Protein AF-A0A351A0B1-F1 (afdb_monomer)

Structure (mmCIF, N/CA/C/O backbone):
data_AF-A0A351A0B1-F1
#
_entry.id   AF-A0A351A0B1-F1
#
loop_
_atom_site.group_PDB
_atom_site.id
_atom_site.type_symbol
_atom_site.label_atom_id
_atom_site.label_alt_id
_atom_site.label_comp_id
_atom_site.label_asym_id
_atom_site.label_entity_id
_atom_site.label_seq_id
_atom_site.pdbx_PDB_ins_code
_atom_site.Cartn_x
_atom_site.Cartn_y
_atom_site.Cartn_z
_atom_site.occupancy
_atom_site.B_iso_or_equiv
_atom_site.auth_seq_id
_atom_site.auth_comp_id
_atom_site.auth_asym_id
_atom_site.auth_atom_id
_atom_site.pdbx_PDB_model_num
ATOM 1 N N . ALA A 1 1 ? 15.752 6.312 8.964 1.00 73.62 1 ALA A N 1
ATOM 2 C CA . ALA A 1 1 ? 15.990 7.766 8.817 1.00 73.62 1 ALA A CA 1
ATOM 3 C C . ALA A 1 1 ? 14.739 8.508 8.341 1.00 73.62 1 ALA A C 1
ATOM 5 O O . ALA A 1 1 ? 14.244 9.325 9.104 1.00 73.62 1 ALA A O 1
ATOM 6 N N . ALA A 1 2 ? 14.181 8.191 7.161 1.00 85.81 2 ALA A N 1
ATOM 7 C CA . ALA A 1 2 ? 12.996 8.874 6.612 1.00 85.81 2 ALA A CA 1
ATOM 8 C C . ALA A 1 2 ? 11.803 8.937 7.588 1.00 85.81 2 ALA A C 1
ATOM 10 O O . ALA A 1 2 ? 11.259 10.012 7.812 1.00 85.81 2 ALA A O 1
ATOM 11 N N . TYR A 1 3 ? 11.474 7.819 8.249 1.00 91.19 3 TYR A N 1
ATOM 12 C CA . TYR A 1 3 ? 10.418 7.787 9.267 1.00 91.19 3 TYR A CA 1
ATOM 13 C C . TYR A 1 3 ? 10.665 8.769 10.418 1.00 91.19 3 TYR A C 1
ATOM 15 O O . TYR A 1 3 ? 9.771 9.527 10.748 1.00 91.19 3 TYR A O 1
ATOM 23 N N . ALA A 1 4 ? 11.863 8.793 11.010 1.00 91.06 4 ALA A N 1
ATOM 24 C CA . ALA A 1 4 ? 12.143 9.648 12.167 1.00 91.06 4 ALA A CA 1
ATOM 25 C C . ALA A 1 4 ? 11.982 11.143 11.838 1.00 91.06 4 ALA A C 1
ATOM 27 O O . ALA A 1 4 ? 11.446 11.893 12.647 1.00 91.06 4 ALA A O 1
ATOM 28 N N . VAL A 1 5 ? 12.398 11.551 10.633 1.00 91.75 5 VAL A N 1
ATOM 29 C CA . VAL A 1 5 ? 12.247 12.931 10.144 1.00 91.75 5 VAL A CA 1
ATOM 30 C C . VAL A 1 5 ? 10.782 13.254 9.842 1.00 91.75 5 VAL A C 1
ATOM 32 O O . VAL A 1 5 ? 10.291 14.306 10.227 1.00 91.75 5 VAL A O 1
ATOM 35 N N . ALA A 1 6 ? 10.059 12.353 9.175 1.00 89.50 6 ALA A N 1
ATOM 36 C CA . ALA A 1 6 ? 8.649 12.571 8.865 1.00 89.50 6 ALA A CA 1
ATOM 37 C C . ALA A 1 6 ? 7.770 12.538 10.128 1.00 89.50 6 ALA A C 1
ATOM 39 O O . ALA A 1 6 ? 6.852 13.339 10.267 1.00 89.50 6 ALA A O 1
ATOM 40 N N . ALA A 1 7 ? 8.069 11.649 11.075 1.00 91.94 7 ALA A N 1
ATOM 41 C CA . ALA A 1 7 ? 7.329 11.497 12.319 1.00 91.94 7 ALA A CA 1
ATOM 42 C C . ALA A 1 7 ? 7.491 12.710 13.237 1.00 91.94 7 ALA A C 1
ATOM 44 O O . ALA A 1 7 ? 6.511 13.115 13.849 1.00 91.94 7 ALA A O 1
ATOM 45 N N . SER A 1 8 ? 8.677 13.325 13.308 1.00 91.69 8 SER A N 1
ATOM 46 C CA . SER A 1 8 ? 8.878 14.517 14.143 1.00 91.69 8 SER A CA 1
ATOM 47 C C . SER A 1 8 ? 8.107 15.743 13.645 1.00 91.69 8 SER A C 1
ATOM 49 O O . SER A 1 8 ? 7.793 16.621 14.444 1.00 91.69 8 SER A O 1
ATOM 51 N N . VAL A 1 9 ? 7.776 15.795 12.351 1.00 93.81 9 VAL A N 1
ATOM 52 C CA . VAL A 1 9 ? 7.081 16.931 11.728 1.00 93.81 9 VAL A CA 1
ATOM 53 C C . VAL A 1 9 ? 5.582 16.666 11.551 1.00 93.81 9 VAL A C 1
ATOM 55 O O . VAL A 1 9 ? 4.765 17.524 11.870 1.00 93.81 9 VAL A O 1
ATOM 58 N N . ILE A 1 10 ? 5.202 15.487 11.049 1.00 92.81 10 ILE A N 1
ATOM 59 C CA . ILE A 1 10 ? 3.830 15.187 10.608 1.00 92.81 10 ILE A CA 1
ATOM 60 C C . ILE A 1 10 ? 2.992 14.561 11.730 1.00 92.81 10 ILE A C 1
ATOM 62 O O . ILE A 1 10 ? 1.811 14.888 11.860 1.00 92.81 10 ILE A O 1
ATOM 66 N N . ALA A 1 11 ? 3.577 13.692 12.566 1.00 93.12 11 ALA A N 1
ATOM 67 C CA . ALA A 1 11 ? 2.815 12.984 13.602 1.00 93.12 11 ALA A CA 1
ATOM 68 C C . ALA A 1 11 ? 2.132 13.938 14.602 1.00 93.12 11 ALA A C 1
ATOM 70 O O . ALA A 1 11 ? 0.946 13.737 14.863 1.00 93.12 11 ALA A O 1
ATOM 71 N N . PRO A 1 12 ? 2.785 15.014 15.100 1.00 93.75 12 PRO A N 1
ATOM 72 C CA . PRO A 1 12 ? 2.133 15.960 16.003 1.00 93.75 12 PRO A CA 1
ATOM 73 C C . PRO A 1 12 ? 0.908 16.636 15.383 1.00 93.75 12 PRO A C 1
ATOM 75 O O . PRO A 1 12 ? -0.051 16.920 16.095 1.00 93.75 12 PRO A O 1
ATOM 78 N N . GLY A 1 13 ? 0.932 16.895 14.071 1.00 94.75 13 GLY A N 1
ATOM 79 C CA . GLY A 1 13 ? -0.195 17.486 13.350 1.00 94.75 13 GLY A CA 1
ATOM 80 C C . GLY A 1 13 ? -1.378 16.526 13.257 1.00 94.75 13 GLY A C 1
ATOM 81 O O . GLY A 1 13 ? -2.497 16.902 13.588 1.00 94.75 13 GLY A O 1
ATOM 82 N N . LEU A 1 14 ? -1.131 15.267 12.879 1.00 92.81 14 LEU A N 1
ATOM 83 C CA . LEU A 1 14 ? -2.181 14.242 12.822 1.00 92.81 14 LEU A CA 1
ATOM 84 C C . LEU A 1 14 ? -2.803 13.986 14.202 1.00 92.81 14 LEU A C 1
ATOM 86 O O . LEU A 1 14 ? -4.023 13.918 14.324 1.00 92.81 14 LEU A O 1
ATOM 90 N N . ILE A 1 15 ? -1.981 13.914 15.251 1.00 94.75 15 ILE A N 1
ATOM 91 C CA . ILE A 1 15 ? -2.457 13.699 16.624 1.00 94.75 15 ILE A CA 1
ATOM 92 C C . ILE A 1 15 ? -3.323 14.875 17.104 1.00 94.75 15 ILE A C 1
ATOM 94 O O . ILE A 1 15 ? -4.365 14.660 17.717 1.00 94.75 15 ILE A O 1
ATOM 98 N N . GLN A 1 16 ? -2.955 16.119 16.777 1.00 95.00 16 GLN A N 1
ATOM 99 C CA . GLN A 1 16 ? -3.777 17.300 17.086 1.00 95.00 16 GLN A CA 1
ATOM 100 C C . GLN A 1 16 ? -5.129 17.306 16.362 1.00 95.00 16 GLN A C 1
ATOM 102 O O . GLN A 1 16 ? -6.092 17.867 16.876 1.00 95.00 16 GLN A O 1
ATOM 107 N N . LEU A 1 17 ? -5.218 16.655 15.200 1.00 93.56 17 LEU A N 1
ATOM 108 C CA . LEU A 1 17 ? -6.474 16.444 14.476 1.00 93.56 17 LEU A CA 1
ATOM 109 C C . LEU A 1 17 ? -7.330 15.309 15.072 1.00 93.56 17 LEU A C 1
ATOM 111 O O . LEU A 1 17 ? -8.367 14.971 14.509 1.00 93.56 17 LEU A O 1
ATOM 115 N N . GLY A 1 18 ? -6.918 14.729 16.205 1.00 91.94 18 GLY A N 1
ATOM 116 C CA . GLY A 1 18 ? -7.654 13.683 16.918 1.00 91.94 18 GLY A CA 1
ATOM 117 C C . GLY A 1 18 ? -7.337 12.261 16.457 1.00 91.94 18 GLY A C 1
ATOM 118 O O . GLY A 1 18 ? -8.032 11.327 16.848 1.00 91.94 18 GLY A O 1
ATOM 119 N N . ILE A 1 19 ? -6.304 12.076 15.632 1.00 93.00 19 ILE A N 1
ATOM 120 C CA . ILE A 1 19 ? -5.881 10.752 15.170 1.00 93.00 19 ILE A CA 1
ATOM 121 C C . ILE A 1 19 ? -5.073 10.072 16.275 1.00 93.00 19 ILE A C 1
ATOM 123 O O . ILE A 1 19 ? -4.159 10.667 16.847 1.00 93.00 19 ILE A O 1
ATOM 127 N N . GLU A 1 20 ? -5.379 8.806 16.556 1.00 93.56 20 GLU A N 1
ATOM 128 C CA . GLU A 1 20 ? -4.671 8.041 17.580 1.00 93.56 20 GLU A CA 1
ATOM 129 C C . GLU A 1 20 ? -3.161 7.945 17.271 1.00 93.56 20 GLU A C 1
ATOM 131 O O . GLU A 1 20 ? -2.787 7.713 16.113 1.00 93.56 20 GLU A O 1
ATOM 136 N N . PRO A 1 21 ? -2.267 8.090 18.275 1.00 94.00 21 PRO A N 1
ATOM 137 C CA . PRO A 1 21 ? -0.825 8.098 18.042 1.00 94.00 21 PRO A CA 1
ATOM 138 C C . PRO A 1 21 ? -0.317 6.877 17.273 1.00 94.00 21 PRO A C 1
ATOM 140 O O . PRO A 1 21 ? 0.497 7.030 16.363 1.00 94.00 21 PRO A O 1
ATOM 143 N N . LEU A 1 22 ? -0.812 5.676 17.593 1.00 94.50 22 LEU A N 1
ATOM 144 C CA . LEU A 1 22 ? -0.393 4.449 16.913 1.00 94.50 22 LEU A CA 1
ATOM 145 C C . LEU A 1 22 ? -0.700 4.516 15.411 1.00 94.50 22 LEU A C 1
ATOM 147 O O . LEU A 1 22 ? 0.199 4.310 14.596 1.00 94.50 22 LEU A O 1
ATOM 151 N N . THR A 1 23 ? -1.932 4.880 15.052 1.00 94.38 23 THR A N 1
ATOM 152 C CA . THR A 1 23 ? -2.381 5.038 13.664 1.00 94.38 23 THR A CA 1
ATOM 153 C C . THR A 1 23 ? -1.576 6.104 12.929 1.00 94.38 23 THR A C 1
ATOM 155 O O . THR A 1 23 ? -1.090 5.854 11.826 1.00 94.38 23 THR A O 1
ATOM 158 N N . ALA A 1 24 ? -1.359 7.268 13.551 1.00 95.06 24 ALA A N 1
ATOM 159 C CA . ALA A 1 24 ? -0.567 8.347 12.963 1.00 95.06 24 ALA A CA 1
ATOM 160 C C . ALA A 1 24 ? 0.878 7.904 12.670 1.00 95.06 24 ALA A C 1
ATOM 162 O O . ALA A 1 24 ? 1.404 8.142 11.580 1.00 95.06 24 ALA A O 1
ATOM 163 N N . HIS A 1 25 ? 1.518 7.216 13.618 1.00 95.69 25 HIS A N 1
ATOM 164 C CA . HIS A 1 25 ? 2.882 6.729 13.450 1.00 95.69 25 HIS A CA 1
ATOM 165 C C . HIS A 1 25 ? 2.981 5.599 12.418 1.00 95.69 25 HIS A C 1
ATOM 167 O O . HIS A 1 25 ? 3.891 5.638 11.589 1.00 95.69 25 HIS A O 1
ATOM 173 N N . PHE A 1 26 ? 2.049 4.641 12.400 1.00 94.38 26 PHE A N 1
ATOM 174 C CA . PHE A 1 26 ? 2.029 3.565 11.400 1.00 94.38 26 PHE A CA 1
ATOM 175 C C . PHE A 1 26 ? 1.765 4.082 9.987 1.00 94.38 26 PHE A C 1
ATOM 177 O O . PHE A 1 26 ? 2.409 3.625 9.042 1.00 94.38 26 PHE A O 1
ATOM 184 N N . PHE A 1 27 ? 0.891 5.079 9.841 1.00 93.75 27 PHE A N 1
ATOM 185 C CA . PHE A 1 27 ? 0.657 5.755 8.570 1.00 93.75 27 PHE A CA 1
ATOM 186 C C . PHE A 1 27 ? 1.953 6.350 8.005 1.00 93.75 27 PHE A C 1
ATOM 188 O O . PHE A 1 27 ? 2.346 6.058 6.874 1.00 93.75 27 PHE A O 1
ATOM 195 N N . ILE A 1 28 ? 2.664 7.139 8.817 1.00 95.25 28 ILE A N 1
ATOM 196 C CA . ILE A 1 28 ? 3.920 7.786 8.413 1.00 95.25 28 ILE A CA 1
ATOM 197 C C . ILE A 1 28 ? 5.019 6.747 8.171 1.00 95.25 28 ILE A C 1
ATOM 199 O O . ILE A 1 28 ? 5.773 6.853 7.203 1.00 95.25 28 ILE A O 1
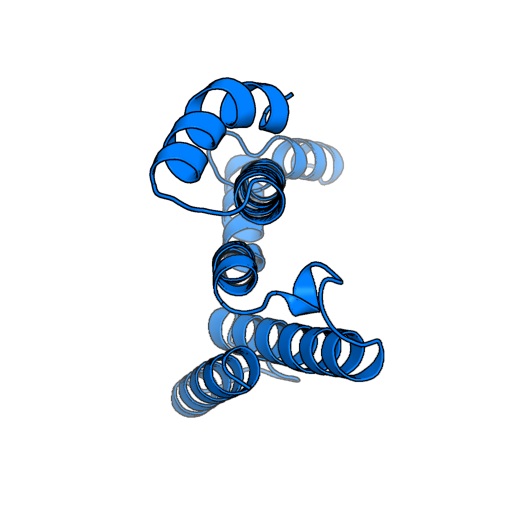ATOM 203 N N . PHE A 1 29 ? 5.114 5.734 9.034 1.00 94.75 29 PHE A N 1
ATOM 204 C CA . PHE A 1 29 ? 6.078 4.647 8.900 1.00 94.75 29 PHE A CA 1
ATOM 205 C C . PHE A 1 29 ? 5.904 3.904 7.576 1.00 94.75 29 PHE A C 1
ATOM 207 O O . PHE A 1 29 ? 6.880 3.725 6.848 1.00 94.75 29 PHE A O 1
ATOM 214 N N . TYR A 1 30 ? 4.672 3.538 7.226 1.00 94.81 30 TYR A N 1
ATOM 215 C CA . TYR A 1 30 ? 4.390 2.816 5.992 1.00 94.81 30 TYR A CA 1
ATOM 216 C C . TYR A 1 30 ? 4.777 3.638 4.757 1.00 94.81 30 TYR A C 1
ATOM 218 O O . TYR A 1 30 ? 5.485 3.143 3.879 1.00 94.81 30 TYR A O 1
ATOM 226 N N . TYR A 1 31 ? 4.409 4.923 4.710 1.00 93.44 31 TYR A N 1
ATOM 227 C CA . TYR A 1 31 ? 4.828 5.814 3.622 1.00 93.44 31 TYR A CA 1
ATOM 228 C C . TYR A 1 31 ? 6.348 5.994 3.543 1.00 93.44 31 TYR A C 1
ATOM 230 O O . TYR A 1 31 ? 6.901 6.052 2.445 1.00 93.44 31 TYR A O 1
ATOM 238 N N . ALA A 1 32 ? 7.042 6.029 4.683 1.00 93.62 32 ALA A N 1
ATOM 239 C CA . ALA A 1 32 ? 8.500 6.098 4.718 1.00 93.62 32 ALA A CA 1
ATOM 240 C C . ALA A 1 32 ? 9.177 4.816 4.194 1.00 93.62 32 ALA A C 1
ATOM 242 O O . ALA A 1 32 ? 10.293 4.881 3.680 1.00 93.62 32 ALA A O 1
ATOM 243 N N . VAL A 1 33 ? 8.526 3.654 4.304 1.00 93.25 33 VAL A N 1
ATOM 244 C CA . VAL A 1 33 ? 8.990 2.415 3.660 1.00 93.25 33 VAL A CA 1
ATOM 245 C C . VAL A 1 33 ? 8.718 2.474 2.156 1.00 93.25 33 VAL A C 1
ATOM 247 O O . VAL A 1 33 ? 9.618 2.226 1.355 1.00 93.25 33 VAL A O 1
ATOM 250 N N . MET A 1 34 ? 7.513 2.888 1.758 1.00 92.94 34 MET A N 1
ATOM 251 C CA . MET A 1 34 ? 7.121 3.016 0.349 1.00 92.94 34 MET A CA 1
ATOM 252 C C . MET A 1 34 ? 7.947 4.055 -0.423 1.00 92.94 34 MET A C 1
ATOM 254 O O . MET A 1 34 ? 8.172 3.909 -1.628 1.00 92.94 34 MET A O 1
ATOM 258 N N . SER A 1 35 ? 8.478 5.084 0.243 1.00 92.44 35 SER A N 1
ATOM 259 C CA . SER A 1 35 ? 9.358 6.057 -0.413 1.00 92.44 35 SER A CA 1
ATOM 260 C C . SER A 1 35 ? 10.635 5.416 -0.968 1.00 92.44 35 SER A C 1
ATOM 262 O O . SER A 1 35 ? 11.195 5.926 -1.933 1.00 92.44 35 SER A O 1
ATOM 264 N N . ALA A 1 36 ? 11.076 4.272 -0.427 1.00 93.06 36 ALA A N 1
ATOM 265 C CA . ALA A 1 36 ? 12.273 3.569 -0.895 1.00 93.06 36 ALA A CA 1
ATOM 266 C C . ALA A 1 36 ? 12.147 2.990 -2.317 1.00 93.06 36 ALA A C 1
ATOM 268 O O . ALA A 1 36 ? 13.169 2.648 -2.917 1.00 93.06 36 ALA A O 1
ATOM 269 N N . ILE A 1 37 ? 10.927 2.909 -2.861 1.00 92.06 37 ILE A N 1
ATOM 270 C CA . ILE A 1 37 ? 10.646 2.474 -4.238 1.00 92.06 37 ILE A CA 1
ATOM 271 C C . ILE A 1 37 ? 10.078 3.597 -5.124 1.00 92.06 37 ILE A C 1
ATOM 273 O O . ILE A 1 37 ? 9.763 3.349 -6.283 1.00 92.06 37 ILE A O 1
ATOM 277 N N . THR A 1 38 ? 9.938 4.824 -4.605 1.00 92.44 38 THR A N 1
ATOM 278 C CA . THR A 1 38 ? 9.278 5.938 -5.309 1.00 92.44 38 THR A CA 1
ATOM 279 C C . THR A 1 38 ? 10.302 6.883 -5.960 1.00 92.44 38 THR A C 1
ATOM 281 O O . THR A 1 38 ? 11.124 7.476 -5.252 1.00 92.44 38 THR A O 1
ATOM 284 N N . PRO A 1 39 ? 10.287 7.068 -7.295 1.00 91.00 39 PRO A N 1
ATOM 285 C CA . PRO A 1 39 ? 11.159 8.030 -7.969 1.00 91.00 39 PRO A CA 1
ATOM 286 C C . PRO A 1 39 ? 10.901 9.474 -7.494 1.00 91.00 39 PRO A C 1
ATOM 288 O O . PRO A 1 39 ? 9.746 9.824 -7.254 1.00 91.00 39 PRO A O 1
ATOM 291 N N . PRO A 1 40 ? 11.925 10.347 -7.387 1.00 88.00 40 PRO A N 1
ATOM 292 C CA . PRO A 1 40 ? 13.332 10.150 -7.754 1.00 88.00 40 PRO A CA 1
ATOM 293 C C . PRO A 1 40 ? 14.238 9.675 -6.598 1.00 88.00 40 PRO A C 1
ATOM 295 O O . PRO A 1 40 ? 15.455 9.647 -6.766 1.00 88.00 40 PRO A O 1
ATOM 298 N N . VAL A 1 41 ? 13.698 9.315 -5.428 1.00 86.94 41 VAL A N 1
ATOM 299 C CA . VAL A 1 41 ? 14.480 9.040 -4.196 1.00 86.94 41 VAL A CA 1
ATOM 300 C C . VAL A 1 41 ? 14.399 7.554 -3.785 1.00 86.94 41 VAL A C 1
ATOM 302 O O . VAL A 1 41 ? 14.479 7.198 -2.610 1.00 86.94 41 VAL A O 1
ATOM 305 N N . ALA A 1 42 ? 14.240 6.665 -4.768 1.00 92.38 42 ALA A N 1
ATOM 306 C CA . ALA A 1 42 ? 14.009 5.232 -4.593 1.00 92.38 42 ALA A CA 1
ATOM 307 C C . ALA A 1 42 ? 15.296 4.444 -4.270 1.00 92.38 42 ALA A C 1
ATOM 309 O O . ALA A 1 42 ? 15.764 3.631 -5.066 1.00 92.38 42 ALA A O 1
ATOM 310 N N . LEU A 1 43 ? 15.886 4.684 -3.094 1.00 92.81 43 LEU A N 1
ATOM 311 C CA . LEU A 1 43 ? 17.180 4.114 -2.689 1.00 92.81 43 LEU A CA 1
ATOM 312 C C . LEU A 1 43 ? 17.262 2.585 -2.871 1.00 92.81 43 LEU A C 1
ATOM 314 O O . LEU A 1 43 ? 18.270 2.081 -3.366 1.00 92.81 43 LEU A O 1
ATOM 318 N N . ALA A 1 44 ? 16.212 1.849 -2.491 1.00 92.88 44 ALA A N 1
ATOM 319 C CA . ALA A 1 44 ? 16.198 0.390 -2.595 1.00 92.88 44 ALA A CA 1
ATOM 320 C C . ALA A 1 44 ? 16.143 -0.071 -4.059 1.00 92.88 44 ALA A C 1
ATOM 322 O O . ALA A 1 44 ? 16.873 -0.982 -4.448 1.00 92.88 44 ALA A O 1
ATOM 323 N N . ALA A 1 45 ? 15.334 0.598 -4.885 1.00 93.69 45 ALA A N 1
ATOM 324 C CA . ALA A 1 45 ? 15.251 0.300 -6.312 1.00 93.69 45 ALA A CA 1
ATOM 325 C C . ALA A 1 45 ? 16.556 0.649 -7.050 1.00 93.69 45 ALA A C 1
ATOM 327 O O . ALA A 1 45 ? 16.984 -0.107 -7.918 1.00 93.69 45 ALA A O 1
ATOM 328 N N . TYR A 1 46 ? 17.242 1.731 -6.669 1.00 94.25 46 TYR A N 1
ATOM 329 C CA . TYR A 1 46 ? 18.557 2.081 -7.216 1.00 94.25 46 TYR A CA 1
ATOM 330 C C . TYR A 1 46 ? 19.640 1.069 -6.838 1.00 94.25 46 TYR A C 1
ATOM 332 O O . TYR A 1 46 ? 20.442 0.688 -7.690 1.00 94.25 46 TYR A O 1
ATOM 340 N N . ALA A 1 47 ? 19.644 0.586 -5.592 1.00 95.31 47 ALA A N 1
ATOM 341 C CA . ALA A 1 47 ? 20.547 -0.484 -5.176 1.00 95.31 47 ALA A CA 1
ATOM 342 C C . ALA A 1 47 ? 20.279 -1.783 -5.960 1.00 95.31 47 ALA A C 1
ATOM 344 O O . ALA A 1 47 ? 21.215 -2.413 -6.452 1.00 95.31 47 ALA A O 1
ATOM 345 N N . GLY A 1 48 ? 19.004 -2.144 -6.146 1.00 94.81 48 GLY A N 1
ATOM 346 C CA . GLY A 1 48 ? 18.606 -3.278 -6.983 1.00 94.81 48 GLY A CA 1
ATOM 347 C C . GLY A 1 48 ? 19.052 -3.122 -8.440 1.00 94.81 48 GLY A C 1
ATOM 348 O O . GLY A 1 48 ? 19.605 -4.055 -9.019 1.00 94.81 48 GLY A O 1
ATOM 349 N N . ALA A 1 49 ? 18.896 -1.925 -9.011 1.00 96.06 49 ALA A N 1
ATOM 350 C CA . ALA A 1 49 ? 19.334 -1.622 -10.369 1.00 96.06 49 ALA A CA 1
ATOM 351 C C . ALA A 1 49 ? 20.852 -1.769 -10.545 1.00 96.06 49 ALA A C 1
ATOM 353 O O . ALA A 1 49 ? 21.294 -2.307 -11.560 1.00 96.06 49 ALA A O 1
ATOM 354 N N . ALA A 1 50 ? 21.642 -1.356 -9.546 1.00 95.56 50 ALA A N 1
ATOM 355 C CA . ALA A 1 50 ? 23.095 -1.509 -9.553 1.00 95.56 50 ALA A CA 1
ATOM 356 C C . ALA A 1 50 ? 23.525 -2.985 -9.551 1.00 95.56 50 ALA A C 1
ATOM 358 O O . ALA A 1 50 ? 24.434 -3.358 -10.289 1.00 95.56 50 ALA A O 1
ATOM 359 N N . ILE A 1 51 ? 22.849 -3.847 -8.784 1.00 97.00 51 ILE A N 1
ATOM 360 C CA . ILE A 1 51 ? 23.114 -5.296 -8.792 1.00 97.00 51 ILE A CA 1
ATOM 361 C C . ILE A 1 51 ? 22.725 -5.905 -10.147 1.00 97.00 51 ILE A C 1
ATOM 363 O O . ILE A 1 51 ? 23.479 -6.689 -10.715 1.00 97.00 51 ILE A O 1
ATOM 367 N N . ALA A 1 52 ? 21.570 -5.510 -10.687 1.00 96.25 52 ALA A N 1
ATOM 368 C CA . ALA A 1 52 ? 21.041 -6.018 -11.951 1.00 96.25 52 ALA A CA 1
ATOM 369 C C . ALA A 1 52 ? 21.668 -5.382 -13.209 1.00 96.25 52 ALA A C 1
ATOM 371 O O . ALA A 1 52 ? 21.281 -5.746 -14.317 1.00 96.25 52 ALA A O 1
ATOM 372 N N . GLN A 1 53 ? 22.596 -4.427 -13.060 1.00 96.25 53 GLN A N 1
ATOM 373 C CA . GLN A 1 53 ? 23.218 -3.675 -14.163 1.00 96.25 53 GLN A CA 1
ATOM 374 C C . GLN A 1 53 ? 22.185 -3.037 -15.115 1.00 96.25 53 GLN A C 1
ATOM 376 O O . GLN A 1 53 ? 22.325 -3.063 -16.337 1.00 96.25 53 GLN A O 1
ATOM 381 N N . SER A 1 54 ? 21.122 -2.468 -14.544 1.00 96.50 54 SER A N 1
ATOM 382 C CA . SER A 1 54 ? 20.018 -1.843 -15.281 1.00 96.50 54 SER A CA 1
ATOM 383 C C . SER A 1 54 ? 19.911 -0.347 -14.980 1.00 96.50 54 SER A C 1
ATOM 385 O O . SER A 1 54 ? 20.531 0.163 -14.048 1.00 96.50 54 SER A O 1
ATOM 387 N N . ASP A 1 55 ? 19.125 0.375 -15.782 1.00 96.75 55 ASP A N 1
ATOM 388 C CA . ASP A 1 55 ? 18.891 1.805 -15.573 1.00 96.75 55 ASP A CA 1
ATOM 389 C C . ASP A 1 55 ? 18.150 2.048 -14.235 1.00 96.75 55 ASP A C 1
ATOM 391 O O . ASP A 1 55 ? 17.035 1.534 -14.050 1.00 96.75 55 ASP A O 1
ATOM 395 N N . PRO A 1 56 ? 18.728 2.824 -13.294 1.00 94.31 56 PRO A N 1
ATOM 396 C CA . PRO A 1 56 ? 18.130 3.040 -11.976 1.00 94.31 56 PRO A CA 1
ATOM 397 C C . PRO A 1 56 ? 16.767 3.732 -12.022 1.00 94.31 56 PRO A C 1
ATOM 399 O O . PRO A 1 56 ? 15.872 3.388 -11.243 1.00 94.31 56 PRO A O 1
ATOM 402 N N . MET A 1 57 ? 16.577 4.676 -12.947 1.00 95.38 57 MET A N 1
ATOM 403 C CA . MET A 1 57 ? 15.327 5.421 -13.066 1.00 95.38 57 MET A CA 1
ATOM 404 C C . MET A 1 57 ? 14.216 4.522 -13.611 1.00 95.38 57 MET A C 1
ATOM 406 O O . MET A 1 57 ? 13.141 4.456 -13.020 1.00 95.38 57 MET A O 1
ATOM 410 N N . LYS A 1 58 ? 14.486 3.759 -14.678 1.00 95.06 58 LYS A N 1
ATOM 411 C CA . LYS A 1 58 ? 13.531 2.783 -15.231 1.00 95.06 58 LYS A CA 1
ATOM 412 C C . LYS A 1 58 ? 13.149 1.730 -14.194 1.00 95.06 58 LYS A C 1
ATOM 414 O O . LYS A 1 58 ? 11.965 1.470 -14.008 1.00 95.06 58 LYS A O 1
ATOM 419 N N . THR A 1 59 ? 14.126 1.185 -13.469 1.00 95.12 59 THR A N 1
ATOM 420 C CA . THR A 1 59 ? 13.881 0.189 -12.410 1.00 95.12 59 THR A CA 1
ATOM 421 C C . THR A 1 59 ? 12.986 0.742 -11.307 1.00 95.12 59 THR A C 1
ATOM 423 O O . THR A 1 59 ? 12.073 0.061 -10.843 1.00 95.12 59 THR A O 1
ATOM 426 N N . SER A 1 60 ? 13.205 1.994 -10.910 1.00 94.56 60 SER A N 1
ATOM 427 C CA . SER A 1 60 ? 12.390 2.662 -9.891 1.00 94.56 60 SER A CA 1
ATOM 428 C C . SER A 1 60 ? 10.974 2.946 -10.375 1.00 94.56 60 SER A C 1
ATOM 430 O O . SER A 1 60 ? 10.025 2.758 -9.622 1.00 94.56 60 SER A O 1
ATOM 432 N N . VAL A 1 61 ? 10.806 3.344 -11.639 1.00 95.50 61 VAL A N 1
ATOM 433 C CA . VAL A 1 61 ? 9.481 3.537 -12.245 1.00 95.50 61 VAL A CA 1
ATOM 434 C C . VAL A 1 61 ? 8.703 2.221 -12.291 1.00 95.50 61 VAL A C 1
ATOM 436 O O . VAL A 1 61 ? 7.532 2.203 -11.919 1.00 95.50 61 VAL A O 1
ATOM 439 N N . GLU A 1 62 ? 9.333 1.118 -12.695 1.00 94.19 62 GLU A N 1
ATOM 440 C CA . GLU A 1 62 ? 8.674 -0.194 -12.703 1.00 94.19 62 GLU A CA 1
ATOM 441 C C . GLU A 1 62 ? 8.364 -0.685 -11.284 1.00 94.19 62 GLU A C 1
ATOM 443 O O . GLU A 1 62 ? 7.249 -1.122 -11.006 1.00 94.19 62 GLU A O 1
ATOM 448 N N . SER A 1 63 ? 9.300 -0.519 -10.347 1.00 92.62 63 SER A N 1
ATOM 449 C CA . SER A 1 63 ? 9.084 -0.854 -8.933 1.00 92.62 63 SER A CA 1
ATOM 450 C C . SER A 1 63 ? 7.911 -0.069 -8.337 1.00 92.62 63 SER A C 1
ATOM 452 O O . SER A 1 63 ? 7.065 -0.640 -7.649 1.00 92.62 63 SER A O 1
ATOM 454 N N . PHE A 1 64 ? 7.811 1.227 -8.646 1.00 94.00 64 PHE A N 1
ATOM 455 C CA . PHE A 1 64 ? 6.694 2.070 -8.232 1.00 94.00 64 PHE A CA 1
ATOM 456 C C . PHE A 1 64 ? 5.363 1.601 -8.826 1.00 94.00 64 PHE A C 1
ATOM 458 O O . PHE A 1 64 ? 4.378 1.497 -8.096 1.00 94.00 64 PHE A O 1
ATOM 465 N N . LYS A 1 65 ? 5.329 1.255 -10.122 1.00 91.25 65 LYS A N 1
ATOM 466 C CA . LYS A 1 65 ? 4.129 0.695 -10.764 1.00 91.25 65 LYS A CA 1
ATOM 467 C C . LYS A 1 65 ? 3.662 -0.576 -10.063 1.00 91.25 65 LYS A C 1
ATOM 469 O O . LYS A 1 65 ? 2.464 -0.702 -9.818 1.00 91.25 65 LYS A O 1
ATOM 474 N N . PHE A 1 66 ? 4.574 -1.480 -9.700 1.00 89.88 66 PHE A N 1
ATOM 475 C CA . PHE A 1 66 ? 4.240 -2.677 -8.920 1.00 89.88 66 PHE A CA 1
ATOM 476 C C . PHE A 1 66 ? 3.729 -2.340 -7.515 1.00 89.88 66 PHE A C 1
ATOM 478 O O . PHE A 1 66 ? 2.780 -2.959 -7.037 1.00 89.88 66 PHE A O 1
ATOM 485 N N . GLY A 1 67 ? 4.313 -1.325 -6.879 1.00 91.56 67 GLY A N 1
ATOM 486 C CA . GLY A 1 67 ? 3.955 -0.877 -5.536 1.00 91.56 67 GLY A CA 1
ATOM 487 C C . GLY A 1 67 ? 2.660 -0.068 -5.424 1.00 91.56 67 GLY A C 1
ATOM 488 O O . GLY A 1 67 ? 2.220 0.174 -4.305 1.00 91.56 67 GLY A O 1
ATOM 489 N N . LEU A 1 68 ? 2.021 0.344 -6.527 1.00 92.00 68 LEU A N 1
ATOM 490 C CA . LEU A 1 68 ? 0.847 1.235 -6.502 1.00 92.00 68 LEU A CA 1
ATOM 491 C C . LEU A 1 68 ? -0.290 0.739 -5.594 1.00 92.00 68 LEU A C 1
ATOM 493 O O . LEU A 1 68 ? -0.885 1.535 -4.874 1.00 92.00 68 LEU A O 1
ATOM 497 N N . ALA A 1 69 ? -0.567 -0.566 -5.579 1.00 92.00 69 ALA A N 1
ATOM 498 C CA . ALA A 1 69 ? -1.622 -1.134 -4.735 1.00 92.00 69 ALA A CA 1
ATOM 499 C C . ALA A 1 69 ? -1.348 -0.962 -3.231 1.00 92.00 69 ALA A C 1
ATOM 501 O O . ALA A 1 69 ? -2.276 -0.787 -2.444 1.00 92.00 69 ALA A O 1
ATOM 502 N N . ALA A 1 70 ? -0.077 -0.963 -2.826 1.00 91.88 70 ALA A N 1
ATOM 503 C CA . ALA A 1 70 ? 0.318 -0.839 -1.427 1.00 91.88 70 ALA A CA 1
ATOM 504 C C . ALA A 1 70 ? 0.058 0.568 -0.854 1.00 91.88 70 ALA A C 1
ATOM 506 O O . ALA A 1 70 ? -0.036 0.730 0.359 1.00 91.88 70 ALA A O 1
ATOM 507 N N . PHE A 1 71 ? -0.146 1.587 -1.697 1.00 92.12 71 PHE A N 1
ATOM 508 C CA . PHE A 1 71 ? -0.459 2.951 -1.250 1.00 92.12 71 PHE A CA 1
ATOM 509 C C . PHE A 1 71 ? -1.827 3.093 -0.569 1.00 92.12 71 PHE A C 1
ATOM 511 O O . PHE A 1 71 ? -2.071 4.106 0.081 1.00 92.12 71 PHE A O 1
ATOM 518 N N . VAL A 1 72 ? -2.709 2.096 -0.684 1.00 92.12 72 VAL A N 1
ATOM 519 C CA . VAL A 1 72 ? -3.994 2.070 0.033 1.00 92.12 72 VAL A CA 1
ATOM 520 C C . VAL A 1 72 ? -3.832 1.665 1.502 1.00 92.12 72 VAL A C 1
ATOM 522 O O . VAL A 1 72 ? -4.596 2.127 2.346 1.00 92.12 72 VAL A O 1
ATOM 525 N N . VAL A 1 73 ? -2.817 0.865 1.839 1.00 93.25 73 VAL A N 1
ATOM 526 C CA . VAL A 1 73 ? -2.641 0.283 3.184 1.00 93.25 73 VAL A CA 1
ATOM 527 C C . VAL A 1 73 ? -2.596 1.317 4.314 1.00 93.25 73 VAL A C 1
ATOM 529 O O . VAL A 1 73 ? -3.268 1.101 5.322 1.00 93.25 73 VAL A O 1
ATOM 532 N N . PRO A 1 74 ? -1.906 2.466 4.179 1.00 93.06 74 PRO A N 1
ATOM 533 C CA . PRO A 1 74 ? -1.929 3.498 5.211 1.00 93.06 74 PRO A CA 1
ATOM 534 C C . PRO A 1 74 ? -3.349 3.970 5.564 1.00 93.06 74 PRO A C 1
ATOM 536 O O . PRO A 1 74 ? -3.647 4.195 6.733 1.00 93.06 74 PRO A O 1
ATOM 539 N N . PHE A 1 75 ? -4.247 4.071 4.580 1.00 91.50 75 PHE A N 1
ATOM 540 C CA . PHE A 1 75 ? -5.646 4.441 4.815 1.00 91.50 75 PHE A CA 1
ATOM 541 C C . PHE A 1 75 ? -6.433 3.324 5.500 1.00 91.50 75 PHE A C 1
ATOM 543 O O . PHE A 1 75 ? -7.333 3.601 6.283 1.00 91.50 75 PHE A O 1
ATOM 550 N N . MET A 1 76 ? -6.071 2.062 5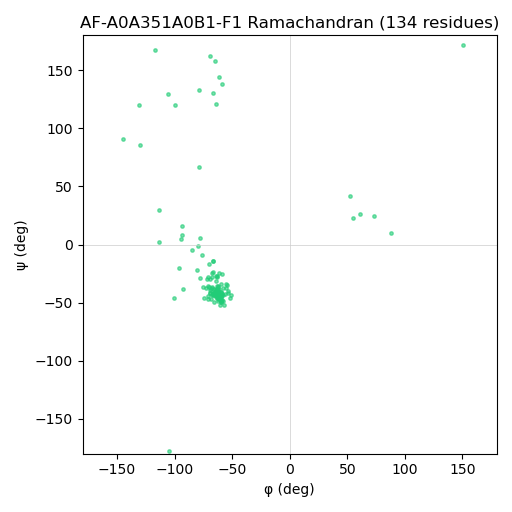.280 1.00 92.44 76 MET A N 1
ATOM 551 C CA . MET A 1 76 ? -6.713 0.937 5.963 1.00 92.44 76 MET A CA 1
ATOM 552 C C . MET A 1 76 ? -6.489 0.997 7.479 1.00 92.44 76 MET A C 1
ATOM 554 O O . MET A 1 76 ? -7.412 0.704 8.236 1.00 92.44 76 MET A O 1
ATOM 558 N N . PHE A 1 77 ? -5.318 1.464 7.932 1.00 91.56 77 PHE A N 1
ATOM 559 C CA . PHE A 1 77 ? -5.040 1.674 9.359 1.00 91.56 77 PHE A CA 1
ATOM 560 C C . PHE A 1 77 ? -5.943 2.732 10.006 1.00 91.56 77 PHE A C 1
ATOM 562 O O . PHE A 1 77 ? -6.200 2.654 11.202 1.00 91.56 77 PHE A O 1
ATOM 569 N N . PHE A 1 78 ? -6.445 3.700 9.233 1.00 89.19 78 PHE A N 1
ATOM 570 C CA . PHE A 1 78 ? -7.387 4.703 9.736 1.00 89.19 78 PHE A CA 1
ATOM 571 C C . PHE A 1 78 ? -8.780 4.139 9.992 1.00 89.19 78 PHE A C 1
ATOM 573 O O . PHE A 1 78 ? -9.439 4.552 10.941 1.00 89.19 78 PHE A O 1
ATOM 580 N N . TYR A 1 79 ? -9.233 3.224 9.137 1.00 86.94 79 TYR A N 1
ATOM 581 C CA . TYR A 1 79 ? -10.597 2.704 9.191 1.00 86.94 79 TYR A CA 1
ATOM 582 C C . TYR A 1 79 ? -10.711 1.386 9.962 1.00 86.94 79 TYR A C 1
ATOM 584 O O . TYR A 1 79 ? -11.800 1.046 10.413 1.00 86.94 79 TYR A O 1
ATOM 592 N N . THR A 1 80 ? -9.605 0.655 10.139 1.00 89.00 80 THR A N 1
ATOM 593 C CA . THR A 1 80 ? -9.619 -0.714 10.675 1.00 89.00 80 THR A CA 1
ATOM 594 C C . THR A 1 80 ? -8.615 -0.878 11.817 1.00 89.00 80 THR A C 1
ATOM 596 O O . THR A 1 80 ? -7.495 -1.348 11.616 1.00 89.00 80 THR A O 1
ATOM 599 N N . ALA A 1 81 ? -9.029 -0.544 13.043 1.00 90.75 81 ALA A N 1
ATOM 600 C CA . ALA A 1 81 ? -8.220 -0.743 14.255 1.00 90.75 81 ALA A CA 1
ATOM 601 C C . ALA A 1 81 ? -7.715 -2.198 14.456 1.00 90.75 81 ALA A C 1
ATOM 603 O O . ALA A 1 81 ? -6.569 -2.374 14.883 1.00 90.75 81 ALA A O 1
ATOM 604 N N . PRO A 1 82 ? -8.467 -3.259 14.083 1.00 93.62 82 PRO A N 1
ATOM 605 C CA . PRO A 1 82 ? -7.965 -4.634 14.158 1.00 93.62 82 PRO A CA 1
ATOM 606 C C . PRO A 1 82 ? -6.693 -4.915 13.334 1.00 93.62 82 PRO A C 1
ATOM 608 O O . PRO A 1 82 ? -5.907 -5.787 13.705 1.00 93.62 82 PRO A O 1
ATOM 611 N N . LEU A 1 83 ? -6.416 -4.152 12.265 1.00 93.06 83 LEU A N 1
ATOM 612 C CA . LEU A 1 83 ? -5.147 -4.270 11.522 1.00 93.06 83 LEU A CA 1
ATOM 613 C C . LEU A 1 83 ? -3.934 -3.835 12.350 1.00 93.06 83 LEU A C 1
ATOM 615 O O . LEU A 1 83 ? -2.819 -4.281 12.090 1.00 93.06 83 LEU A O 1
ATOM 619 N N . LEU A 1 84 ? -4.153 -2.987 13.354 1.00 94.06 84 LEU A N 1
ATOM 620 C CA . LEU A 1 84 ? -3.146 -2.554 14.319 1.00 94.06 84 LEU A CA 1
ATOM 621 C C . LEU A 1 84 ? -3.147 -3.428 15.582 1.00 94.06 84 LEU A C 1
ATOM 623 O O . LEU A 1 84 ? -2.574 -3.046 16.599 1.00 94.06 84 LEU A O 1
ATOM 627 N N . MET A 1 85 ? -3.780 -4.606 15.520 1.00 94.00 85 MET A N 1
ATOM 628 C CA . MET A 1 85 ? -3.924 -5.550 16.632 1.00 94.00 85 MET A CA 1
ATOM 629 C C . MET A 1 85 ? -4.689 -4.983 17.839 1.00 94.00 85 MET A C 1
ATOM 631 O O . MET A 1 85 ? -4.489 -5.434 18.966 1.00 94.00 85 MET A O 1
ATOM 635 N N . GLN A 1 86 ? -5.574 -4.009 17.610 1.00 92.94 86 GLN A N 1
ATOM 636 C CA . GLN A 1 86 ? -6.397 -3.388 18.655 1.00 92.94 86 GLN A CA 1
ATOM 637 C C . GLN A 1 86 ? -7.796 -4.020 18.798 1.00 92.94 86 GLN A C 1
ATOM 639 O O . GLN A 1 86 ? -8.607 -3.529 19.578 1.00 92.94 86 GLN A O 1
ATOM 644 N N . GLY A 1 87 ? -8.092 -5.099 18.066 1.00 91.44 87 GLY A N 1
ATOM 645 C CA . GLY A 1 87 ? -9.326 -5.877 18.192 1.00 91.44 87 GLY A CA 1
ATOM 646 C C . GLY A 1 87 ? -9.123 -7.214 18.905 1.00 91.44 87 GLY A C 1
ATOM 647 O O . GLY A 1 87 ? -8.016 -7.579 19.324 1.00 91.44 87 GLY A O 1
ATOM 648 N N . ALA A 1 88 ?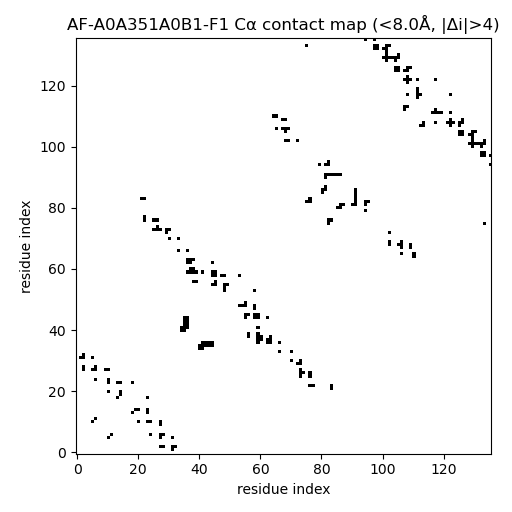 -10.199 -7.989 19.013 1.00 95.56 88 ALA A N 1
ATOM 649 C CA . ALA A 1 88 ? -10.113 -9.374 19.459 1.00 95.56 88 ALA A CA 1
ATOM 650 C C . ALA A 1 88 ? -9.322 -10.230 18.452 1.00 95.56 88 ALA A C 1
ATOM 652 O O . ALA A 1 88 ? -9.232 -9.911 17.268 1.00 95.56 88 ALA A O 1
ATOM 653 N N . TRP A 1 89 ? -8.770 -11.367 18.892 1.00 94.94 89 TRP A N 1
ATOM 654 C CA . TRP A 1 89 ? -7.918 -12.206 18.031 1.00 94.94 89 TRP A CA 1
ATOM 655 C C . TRP A 1 89 ? -8.602 -12.628 16.717 1.00 94.94 89 TRP A C 1
ATOM 657 O O . TRP A 1 89 ? -7.942 -12.718 15.684 1.00 94.94 89 TRP A O 1
ATOM 667 N N . HIS A 1 90 ? -9.920 -12.853 16.746 1.00 95.06 90 HIS A N 1
ATOM 668 C CA . HIS A 1 90 ? -10.705 -13.233 15.573 1.00 95.06 90 HIS A CA 1
ATOM 669 C C . HIS A 1 90 ? -10.953 -12.046 14.632 1.00 95.06 90 HIS A C 1
ATOM 671 O O . HIS A 1 90 ? -10.896 -12.225 13.421 1.00 95.06 90 HIS A O 1
ATOM 677 N N . GLU A 1 91 ? -11.154 -10.838 15.167 1.00 94.31 91 GLU A N 1
ATOM 678 C CA . GLU A 1 91 ? -11.285 -9.601 14.384 1.00 94.31 91 GLU A CA 1
ATOM 679 C C . GLU A 1 91 ? -9.959 -9.240 13.712 1.00 94.31 91 GLU A C 1
ATOM 681 O O . GLU A 1 91 ? -9.935 -8.928 12.526 1.00 94.31 91 GLU A O 1
ATOM 686 N N . ASN A 1 92 ? -8.845 -9.355 14.443 1.00 94.62 92 ASN A N 1
ATOM 687 C CA . ASN A 1 92 ? -7.504 -9.104 13.911 1.00 94.62 92 ASN A CA 1
ATOM 688 C C . ASN A 1 92 ? -7.175 -10.085 12.779 1.00 94.62 92 ASN A C 1
ATOM 690 O O . ASN A 1 92 ? -6.663 -9.686 11.735 1.00 94.62 92 ASN A O 1
ATOM 694 N N . LEU A 1 93 ? -7.493 -11.372 12.971 1.00 95.38 93 LEU A N 1
ATOM 695 C CA . LEU A 1 93 ? -7.288 -12.392 11.947 1.00 95.38 93 LEU A CA 1
ATOM 696 C C . LEU A 1 93 ? -8.186 -12.151 10.729 1.00 95.38 93 LEU A C 1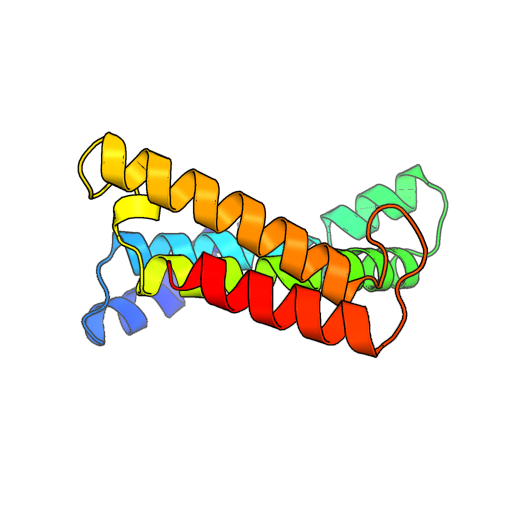
ATOM 698 O O . LEU A 1 93 ? -7.708 -12.249 9.602 1.00 95.38 93 LEU A O 1
ATOM 702 N N . HIS A 1 94 ? -9.460 -11.817 10.946 1.00 93.94 94 HIS A N 1
ATOM 703 C CA . HIS A 1 94 ? -10.392 -11.513 9.865 1.00 93.94 94 HIS A CA 1
ATOM 704 C C . HIS A 1 94 ? -9.902 -10.318 9.040 1.00 93.94 94 HIS A C 1
ATOM 706 O O . HIS A 1 94 ? -9.709 -10.467 7.836 1.00 93.94 94 HIS A O 1
ATOM 712 N N . ALA A 1 95 ? -9.587 -9.197 9.698 1.00 94.56 95 ALA A N 1
ATOM 713 C CA . ALA A 1 95 ? -9.075 -7.994 9.051 1.00 94.56 95 ALA A CA 1
ATOM 714 C C . ALA A 1 95 ? -7.762 -8.253 8.301 1.00 94.56 95 ALA A C 1
ATOM 716 O O . ALA A 1 95 ? -7.579 -7.775 7.187 1.00 94.56 95 ALA A O 1
ATOM 717 N N . PHE A 1 96 ? -6.846 -9.041 8.873 1.00 93.81 96 PHE A N 1
ATOM 718 C CA . PHE A 1 96 ? -5.605 -9.420 8.196 1.00 93.81 96 PHE A CA 1
ATOM 719 C C . PHE A 1 96 ? -5.874 -10.202 6.904 1.00 93.81 96 PHE A C 1
ATOM 721 O O . PHE A 1 96 ? -5.278 -9.910 5.866 1.00 93.81 96 PHE A O 1
ATOM 728 N N . VAL A 1 97 ? -6.776 -11.186 6.956 1.00 95.25 97 VAL A N 1
ATOM 729 C CA . VAL A 1 97 ? -7.119 -12.022 5.802 1.00 95.25 97 VAL A CA 1
ATOM 730 C C . VAL A 1 97 ? -7.807 -11.190 4.718 1.00 95.25 97 VAL A C 1
ATOM 732 O O . VAL A 1 97 ? -7.370 -11.229 3.566 1.00 95.25 97 VAL A O 1
ATOM 735 N N . THR A 1 98 ? -8.831 -10.404 5.062 1.00 94.94 98 THR A N 1
ATOM 736 C CA . THR A 1 98 ? -9.556 -9.569 4.090 1.00 94.94 98 THR A CA 1
ATOM 737 C C . THR A 1 98 ? -8.652 -8.503 3.482 1.00 94.94 98 THR A C 1
ATOM 739 O O . THR A 1 98 ? -8.652 -8.330 2.263 1.00 94.94 98 THR A O 1
ATOM 742 N N . ALA A 1 99 ? -7.790 -7.874 4.284 1.00 94.50 99 ALA A N 1
ATOM 743 C CA . ALA A 1 99 ? -6.793 -6.928 3.803 1.00 94.50 99 ALA A CA 1
ATOM 744 C C . ALA A 1 99 ? -5.788 -7.572 2.842 1.00 94.50 99 ALA A C 1
ATOM 746 O O . ALA A 1 99 ? -5.526 -7.022 1.773 1.00 94.50 99 ALA A O 1
ATOM 747 N N . ALA A 1 100 ? -5.242 -8.742 3.185 1.00 94.25 100 ALA A N 1
ATOM 748 C CA . ALA A 1 100 ? -4.280 -9.443 2.340 1.00 94.25 100 ALA A CA 1
ATOM 749 C C . ALA A 1 100 ? -4.889 -9.815 0.979 1.00 94.25 100 ALA A C 1
ATOM 751 O O . ALA A 1 100 ? -4.290 -9.539 -0.064 1.00 94.25 100 ALA A O 1
ATOM 752 N N . PHE A 1 101 ? -6.103 -10.377 0.976 1.00 95.12 101 PHE A N 1
ATOM 753 C CA . PHE A 1 101 ? -6.822 -10.683 -0.261 1.00 95.12 101 PHE A CA 1
ATOM 754 C C . PHE A 1 101 ? -7.203 -9.418 -1.034 1.00 95.12 101 PHE A C 1
ATOM 756 O O . PHE A 1 101 ? -7.020 -9.372 -2.249 1.00 95.12 101 PHE A O 1
ATOM 763 N N . GLY A 1 102 ? -7.669 -8.371 -0.355 1.00 95.19 102 GLY A N 1
ATOM 764 C CA . GLY A 1 102 ? -8.012 -7.091 -0.968 1.00 95.19 102 GLY A CA 1
ATOM 765 C C . GLY A 1 102 ? -6.820 -6.451 -1.678 1.00 95.19 102 GLY A C 1
ATOM 766 O O . GLY A 1 102 ? -6.915 -6.099 -2.852 1.00 95.19 102 GLY A O 1
ATOM 767 N N . ILE A 1 103 ? -5.661 -6.380 -1.020 1.00 94.56 103 ILE A N 1
ATOM 768 C CA . ILE A 1 103 ? -4.427 -5.843 -1.612 1.00 94.56 103 ILE A CA 1
ATOM 769 C C . ILE A 1 103 ? -3.965 -6.707 -2.790 1.00 94.56 103 ILE A C 1
ATOM 771 O O . ILE A 1 103 ? -3.556 -6.162 -3.815 1.00 94.56 103 ILE A O 1
ATOM 775 N N . TYR A 1 104 ? -4.055 -8.037 -2.681 1.00 94.31 104 TYR A N 1
ATOM 776 C CA . TYR A 1 104 ? -3.716 -8.944 -3.779 1.00 94.31 104 TYR A CA 1
ATOM 777 C C . TYR A 1 104 ? -4.591 -8.694 -5.015 1.00 94.31 104 TYR A C 1
ATOM 779 O O . TYR A 1 104 ? -4.069 -8.498 -6.112 1.00 94.31 104 TYR A O 1
ATOM 787 N N . LEU A 1 105 ? -5.914 -8.617 -4.838 1.00 95.06 105 LEU A N 1
ATOM 788 C CA . LEU A 1 105 ? -6.853 -8.326 -5.923 1.00 95.06 105 LEU A CA 1
ATOM 789 C C . LEU A 1 105 ? -6.627 -6.927 -6.514 1.00 95.06 105 LEU A C 1
ATOM 791 O O . LEU A 1 105 ? -6.657 -6.766 -7.737 1.00 95.06 105 LEU A O 1
ATOM 795 N N . LEU A 1 106 ? -6.336 -5.930 -5.670 1.00 95.19 106 LEU A N 1
ATOM 796 C CA . LEU A 1 106 ? -6.026 -4.570 -6.109 1.00 95.19 106 LEU A CA 1
ATOM 797 C C . LEU A 1 106 ? -4.752 -4.550 -6.957 1.00 95.19 106 LEU A C 1
ATOM 799 O O . LEU A 1 106 ? -4.738 -3.961 -8.038 1.00 95.19 106 LEU A O 1
ATOM 803 N N . ALA A 1 107 ? -3.699 -5.233 -6.502 1.00 94.12 107 ALA A N 1
ATOM 804 C CA . ALA A 1 107 ? -2.451 -5.380 -7.238 1.00 94.12 107 ALA A CA 1
ATOM 805 C C . ALA A 1 107 ? -2.682 -6.078 -8.581 1.00 94.12 107 ALA A C 1
ATOM 807 O O . ALA A 1 107 ? -2.259 -5.558 -9.611 1.00 94.12 107 ALA A O 1
ATOM 808 N N . SER A 1 108 ? -3.423 -7.186 -8.608 1.00 94.25 108 SER A N 1
ATOM 809 C CA . SER A 1 108 ? -3.782 -7.880 -9.848 1.00 94.25 108 SER A CA 1
ATOM 810 C C . SER A 1 108 ? -4.572 -6.997 -10.819 1.00 94.25 108 SER A C 1
ATOM 812 O O . SER A 1 108 ? -4.280 -6.984 -12.017 1.00 94.25 108 SER A O 1
ATOM 814 N N . GLY A 1 109 ? -5.524 -6.201 -10.321 1.00 93.94 109 GLY A N 1
ATOM 815 C CA . GLY A 1 109 ? -6.272 -5.229 -11.120 1.00 93.94 109 GLY A CA 1
ATOM 816 C C . GLY A 1 109 ? -5.381 -4.122 -11.695 1.00 93.94 109 GLY A C 1
ATOM 817 O O . GLY A 1 109 ? -5.446 -3.830 -12.894 1.00 93.94 109 GLY A O 1
ATOM 818 N N . ILE A 1 110 ? -4.487 -3.550 -10.882 1.00 93.06 110 ILE A N 1
ATOM 819 C CA . ILE A 1 110 ? -3.558 -2.483 -11.293 1.00 93.06 110 ILE A CA 1
ATOM 820 C C . ILE A 1 110 ? -2.478 -2.996 -12.253 1.00 93.06 110 ILE A C 1
ATOM 822 O O . ILE A 1 110 ? -2.151 -2.294 -13.206 1.00 93.06 110 ILE A O 1
ATOM 826 N N . GLN A 1 111 ? -1.980 -4.221 -12.083 1.00 92.56 111 GLN A N 1
ATOM 827 C CA . GLN A 1 111 ? -1.013 -4.820 -13.013 1.00 92.56 111 GLN A CA 1
ATOM 828 C C . GLN A 1 111 ? -1.671 -5.396 -14.272 1.00 92.56 111 GLN A C 1
ATOM 830 O O . GLN A 1 111 ? -1.022 -5.533 -15.304 1.00 92.56 111 GLN A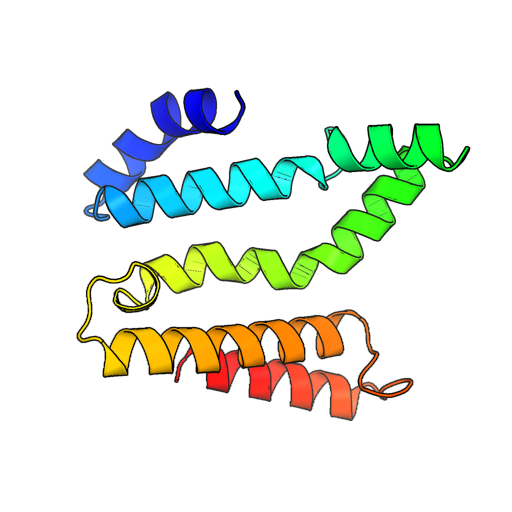 O 1
ATOM 835 N N . GLY A 1 112 ? -2.968 -5.712 -14.223 1.00 92.25 112 GLY A N 1
ATOM 836 C CA . GLY A 1 112 ? -3.666 -6.366 -15.332 1.00 92.25 112 GLY A CA 1
ATOM 837 C C . GLY A 1 112 ? -3.287 -7.834 -15.495 1.00 92.25 112 GLY A C 1
ATOM 838 O O . GLY A 1 112 ? -3.413 -8.383 -16.590 1.00 92.25 112 GLY A O 1
ATOM 839 N N . TRP A 1 113 ? -2.832 -8.461 -14.409 1.00 91.44 113 TRP A N 1
ATOM 840 C CA . TRP A 1 113 ? -2.438 -9.859 -14.384 1.00 91.44 113 TRP A CA 1
ATOM 841 C C . TRP A 1 113 ? -3.081 -10.587 -13.200 1.00 91.44 113 TRP A C 1
ATOM 843 O O . TRP A 1 113 ? -2.867 -10.236 -12.039 1.00 91.44 113 TRP A O 1
ATOM 853 N N . PHE A 1 114 ? -3.876 -11.608 -13.510 1.00 89.75 114 PHE A N 1
ATOM 854 C CA . PHE A 1 114 ? -4.565 -12.471 -12.554 1.00 89.75 114 PHE A CA 1
ATOM 855 C C . PHE A 1 114 ? -4.587 -13.883 -13.137 1.00 89.75 114 PHE A C 1
ATOM 857 O O . PHE A 1 114 ? -5.456 -14.213 -13.941 1.00 89.75 114 PHE A O 1
ATOM 864 N N . PHE A 1 115 ? -3.557 -14.675 -12.816 1.00 89.44 115 PHE A N 1
ATOM 865 C CA . PHE A 1 115 ? -3.307 -15.996 -13.421 1.00 89.44 115 PHE A CA 1
ATOM 866 C C . PHE A 1 115 ? -3.225 -15.981 -14.962 1.00 89.44 115 PHE A C 1
ATOM 868 O O . PHE A 1 115 ? -3.441 -16.992 -15.624 1.00 89.44 115 PHE A O 1
ATOM 875 N N . GLY A 1 116 ? -2.909 -14.823 -15.542 1.00 90.44 116 GLY A N 1
ATOM 876 C CA . GLY A 1 116 ? -2.976 -14.561 -16.976 1.00 90.44 116 GLY A CA 1
ATOM 877 C C . GLY A 1 116 ? -3.266 -13.089 -17.253 1.00 90.44 116 GLY A C 1
ATOM 878 O O . GLY A 1 116 ? -3.539 -12.316 -16.333 1.00 90.44 116 GLY A O 1
ATOM 879 N N . LEU A 1 117 ? -3.187 -12.689 -18.523 1.00 90.62 117 LEU A N 1
ATOM 880 C CA . LEU A 1 117 ? -3.541 -11.333 -18.944 1.00 90.62 117 LEU A CA 1
ATOM 881 C C . LEU A 1 117 ? -5.042 -11.099 -18.762 1.00 90.62 117 LEU A C 1
ATOM 883 O O . LEU A 1 117 ? -5.868 -11.894 -19.210 1.00 90.62 117 LEU A O 1
ATOM 887 N N . VAL A 1 118 ? -5.386 -9.988 -18.118 1.00 91.88 118 VAL A N 1
ATOM 888 C CA . VAL A 1 118 ? -6.759 -9.665 -17.727 1.00 91.88 118 VAL A CA 1
ATOM 889 C C . VAL A 1 118 ? -7.314 -8.571 -18.634 1.00 91.88 118 VAL A C 1
ATOM 891 O O . VAL A 1 118 ? -6.692 -7.522 -18.812 1.00 91.88 118 VAL A O 1
ATOM 894 N N . ASN A 1 119 ? -8.508 -8.787 -19.190 1.00 93.75 119 ASN A N 1
ATOM 895 C CA . ASN A 1 119 ? -9.200 -7.760 -19.969 1.00 93.75 119 ASN A CA 1
ATOM 896 C C . ASN A 1 119 ? -9.678 -6.597 -19.075 1.00 93.75 119 ASN A C 1
ATOM 898 O O . ASN A 1 119 ? -9.782 -6.722 -17.856 1.00 93.75 119 ASN A O 1
ATOM 902 N N . LEU A 1 120 ? -9.990 -5.446 -19.676 1.00 93.19 120 LEU A N 1
ATOM 903 C CA . LEU A 1 120 ? -10.349 -4.245 -18.913 1.00 93.19 120 LEU A CA 1
ATOM 904 C C . LEU A 1 120 ? -11.562 -4.459 -17.989 1.00 93.19 120 LEU A C 1
ATOM 906 O O . LEU A 1 120 ? -11.558 -3.972 -16.862 1.00 93.19 120 LEU A O 1
ATOM 910 N N . ALA A 1 121 ? -12.561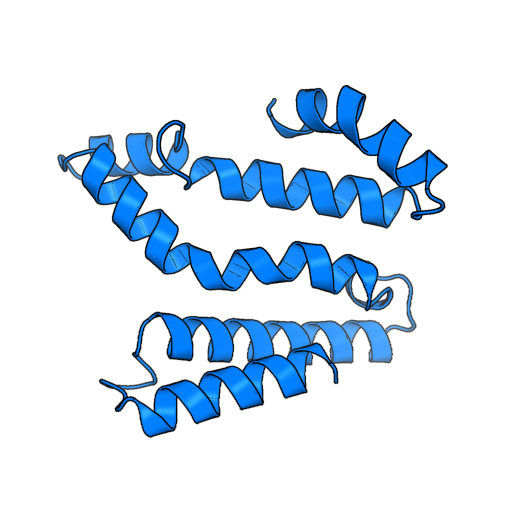 -5.226 -18.432 1.00 93.81 121 ALA A N 1
ATOM 911 C CA . ALA A 1 121 ? -13.749 -5.524 -17.634 1.00 93.81 121 ALA A CA 1
ATOM 912 C C . ALA A 1 121 ? -13.399 -6.303 -16.357 1.00 93.81 121 ALA A C 1
ATOM 914 O O . ALA A 1 121 ? -13.785 -5.904 -15.260 1.00 93.81 121 ALA A O 1
ATOM 915 N N . LEU A 1 122 ? -12.606 -7.370 -16.475 1.00 93.44 122 LEU A N 1
ATOM 916 C CA . LEU A 1 122 ? -12.191 -8.175 -15.333 1.00 93.44 122 LEU A CA 1
ATOM 917 C C . LEU A 1 122 ? -11.229 -7.398 -14.419 1.00 93.44 122 LEU A C 1
ATOM 919 O O . LEU A 1 122 ? -11.289 -7.569 -13.208 1.00 93.44 122 LEU A O 1
ATOM 923 N N . ARG A 1 123 ? -10.427 -6.460 -14.945 1.00 94.50 123 ARG A N 1
ATOM 924 C CA . ARG A 1 123 ? -9.637 -5.537 -14.105 1.00 94.50 123 ARG A CA 1
ATOM 925 C C . ARG A 1 123 ? -10.526 -4.658 -13.229 1.00 94.50 123 ARG A C 1
ATOM 927 O O . ARG A 1 123 ? -10.240 -4.517 -12.045 1.00 94.50 123 ARG A O 1
ATOM 934 N N . VAL A 1 124 ? -11.609 -4.105 -13.781 1.00 94.56 124 VAL A N 1
ATOM 935 C CA . VAL A 1 124 ? -12.585 -3.323 -13.002 1.00 94.56 124 VAL A CA 1
ATOM 936 C C . VAL A 1 124 ? -13.241 -4.196 -11.934 1.00 94.56 124 VAL A C 1
ATOM 938 O O . VAL A 1 124 ? -13.323 -3.779 -10.784 1.00 94.56 124 VAL A O 1
ATOM 941 N N . VAL A 1 125 ? -13.634 -5.427 -12.275 1.00 95.56 125 VAL A N 1
ATOM 942 C CA . VAL A 1 125 ? -14.203 -6.379 -11.306 1.00 95.56 125 VAL A CA 1
ATOM 943 C C . VAL A 1 125 ? -13.217 -6.685 -10.174 1.00 95.56 125 VAL A C 1
ATOM 945 O O . VAL A 1 125 ? -13.615 -6.650 -9.014 1.00 95.56 125 VAL A O 1
ATOM 948 N N . LEU A 1 126 ? -11.937 -6.922 -10.479 1.00 95.19 126 LEU A N 1
ATOM 949 C CA . LEU A 1 126 ? -10.900 -7.165 -9.468 1.00 95.19 126 LEU A CA 1
ATOM 950 C C . LEU A 1 126 ? -10.704 -5.959 -8.543 1.00 95.19 126 LEU A C 1
ATOM 952 O O . LEU A 1 126 ? -10.597 -6.136 -7.335 1.00 95.19 126 LEU A O 1
ATOM 956 N N . ILE A 1 127 ? -10.699 -4.740 -9.090 1.00 93.88 127 ILE A N 1
ATOM 957 C CA . ILE A 1 127 ? -10.578 -3.511 -8.292 1.00 93.88 127 ILE A CA 1
ATOM 958 C C . ILE A 1 127 ? -11.802 -3.330 -7.387 1.00 93.88 127 ILE A C 1
ATOM 960 O O . ILE A 1 127 ? -11.649 -3.024 -6.209 1.00 93.88 127 ILE A O 1
ATOM 964 N N . LEU A 1 128 ? -13.015 -3.556 -7.896 1.00 93.94 128 LEU A N 1
ATOM 965 C CA . LEU A 1 128 ? -14.234 -3.469 -7.086 1.00 93.94 128 LEU A CA 1
ATOM 966 C C . LEU A 1 128 ? -14.266 -4.539 -5.988 1.00 93.94 128 LEU A C 1
ATOM 968 O O . LEU A 1 128 ? -14.598 -4.229 -4.847 1.00 93.94 128 LEU A O 1
ATOM 972 N N . ALA A 1 129 ? -13.870 -5.773 -6.307 1.00 93.88 129 ALA A N 1
ATOM 973 C CA . ALA A 1 129 ? -13.754 -6.853 -5.332 1.00 93.88 129 ALA A CA 1
ATOM 974 C C . ALA A 1 129 ? -12.705 -6.534 -4.258 1.00 93.88 129 ALA A C 1
ATOM 976 O O . ALA A 1 129 ? -12.946 -6.763 -3.076 1.00 93.88 129 ALA A O 1
ATOM 977 N N . ALA A 1 130 ? -11.572 -5.948 -4.650 1.00 93.69 130 ALA A N 1
ATOM 978 C CA . ALA A 1 130 ? -10.549 -5.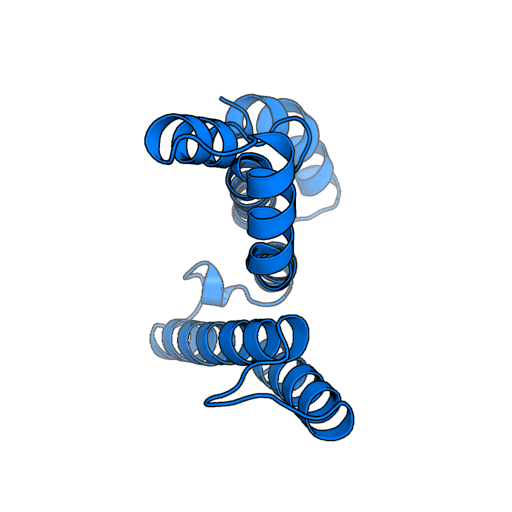495 -3.720 1.00 93.69 130 ALA A CA 1
ATOM 979 C C . ALA A 1 130 ? -11.080 -4.444 -2.740 1.00 93.69 130 ALA A C 1
ATOM 981 O O . ALA A 1 130 ? -10.888 -4.579 -1.536 1.00 93.69 130 ALA A O 1
ATOM 982 N N . LEU A 1 131 ? -11.779 -3.423 -3.246 1.00 90.62 131 LEU A N 1
ATOM 983 C CA . LEU A 1 131 ? -12.375 -2.379 -2.411 1.00 90.62 131 LEU A CA 1
ATOM 984 C C . LEU A 1 131 ? -13.442 -2.944 -1.467 1.00 90.62 131 LEU A C 1
ATOM 986 O O . LEU A 1 131 ? -13.487 -2.551 -0.305 1.00 90.62 131 LEU A O 1
ATOM 990 N N . ALA A 1 132 ? -14.254 -3.895 -1.934 1.00 90.75 132 ALA A N 1
ATOM 991 C CA . ALA A 1 132 ? -15.244 -4.572 -1.101 1.00 90.75 132 ALA A CA 1
ATOM 992 C C . ALA A 1 132 ? -14.600 -5.394 0.027 1.00 90.75 132 ALA A C 1
ATOM 994 O O . ALA A 1 132 ? -15.110 -5.388 1.140 1.00 90.75 132 ALA A O 1
ATOM 995 N N . MET A 1 133 ? -13.475 -6.066 -0.238 1.00 90.00 133 MET A N 1
ATOM 996 C CA . MET A 1 133 ? -12.720 -6.804 0.784 1.00 90.00 133 MET A CA 1
ATOM 997 C C . MET A 1 133 ? -12.016 -5.881 1.778 1.00 90.00 133 MET A C 1
ATOM 999 O O . MET A 1 133 ? -11.947 -6.198 2.955 1.00 90.00 133 MET A O 1
ATOM 1003 N N . ILE A 1 134 ? -11.513 -4.731 1.328 1.00 83.44 134 ILE A N 1
ATOM 1004 C CA . ILE A 1 134 ? -10.858 -3.745 2.201 1.00 83.44 134 ILE A CA 1
ATOM 1005 C C . ILE A 1 134 ? -11.866 -3.042 3.123 1.00 83.44 134 ILE A C 1
ATOM 1007 O O . ILE A 1 134 ? -11.500 -2.619 4.215 1.00 83.44 134 ILE A O 1
ATOM 1011 N N . ALA A 1 135 ? -13.123 -2.921 2.693 1.00 69.62 135 ALA A N 1
ATOM 1012 C CA . ALA A 1 135 ? -14.216 -2.398 3.510 1.00 69.62 135 ALA A CA 1
ATOM 1013 C C . ALA A 1 135 ? -14.889 -3.460 4.406 1.00 69.62 135 ALA A C 1
ATOM 1015 O O . ALA A 1 135 ? -15.814 -3.107 5.139 1.00 69.62 135 ALA A O 1
ATOM 1016 N N . GLY A 1 136 ? -14.490 -4.734 4.278 1.00 56.53 136 GLY A N 1
ATOM 1017 C CA . GLY A 1 136 ? -15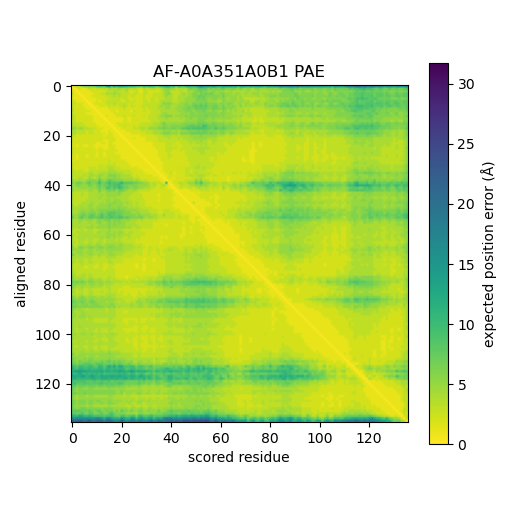.149 -5.909 4.859 1.00 56.53 136 GLY A CA 1
ATOM 1018 C C . GLY A 1 136 ? -14.711 -6.266 6.270 1.00 56.53 136 GLY A C 1
ATOM 1019 O O . GLY A 1 136 ? -13.503 -6.140 6.571 1.00 56.53 136 GLY A O 1
#

Sequence (136 aa):
AAYAVAASVIAPGLIQLGIEPLTAHFFIFYYAVMSAITPPVALAAYAGAAIAQSDPMKTSVESFKFGLAAFVVPFMFFYTAPLLMQGAWHENLHAFVTAAFGIYLLASGIQGWFFGLVNLALRVVLILAALAMIAG

Secondary structure (DSSP, 8-state):
-HHHHHHHHHHHHHHHTT--HHHHHHHHHHHHHHGGGSTTS-HHHHHHHHHTTS-HHHHHHHHHHHHGGGGGHHHHHHH-GGGGT-S-HHHHHHHHHHHHHHHHHHHHHHHTBSSSB--HHHHHHHHHHHHHHHT-

Solvent-accessible surface area (backbone atoms only — not comparable to full-atom values): 6999 Å²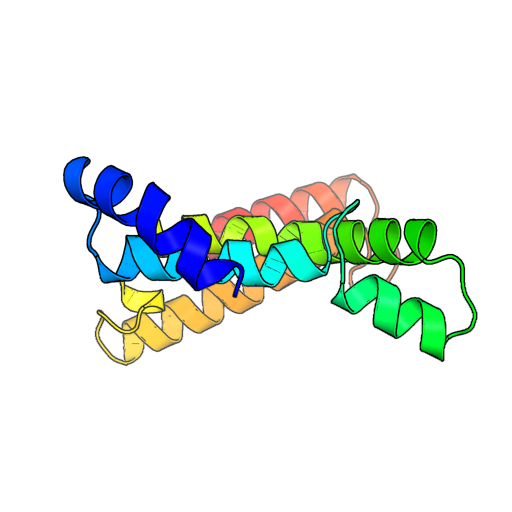 total; per-residue (Å²): 110,63,36,63,60,47,43,73,64,48,32,63,56,42,37,74,72,71,40,55,64,68,48,37,48,50,32,47,41,49,51,42,56,53,40,30,28,33,72,96,63,14,58,57,26,37,54,51,13,62,75,68,75,48,59,38,68,63,43,8,52,52,47,31,63,68,45,56,43,61,70,52,52,48,58,46,46,74,76,33,54,23,68,73,64,72,44,55,75,67,49,22,51,48,36,46,50,31,39,53,52,12,43,51,31,28,32,26,26,76,70,32,43,68,102,46,86,47,55,74,68,57,23,52,51,29,37,52,51,11,54,54,29,60,75,91

Radius of gyration: 16.91 Å; Cα contacts (8 Å, |Δi|>4): 156; chains: 1; bounding box: 38×34×39 Å

pLDDT: mean 92.58, std 4.6, range [56.53, 97.0]

Foldseek 3Di:
DQLVVCCVPFLVVCVVVVQDSLLSSVLSVLVSVLQCLAPPNVVVQQVVCVVVVHDSRVSSVVSNLLCVLVNCVSVLSRVQVLCVVNDDPVSVVLLVVLLVQLSVLLSCLSVCHDVHRHDPVVSVVSNVSSVVSSVD

Mean predicted aligned error: 4.11 Å